Protein AF-X1AU34-F1 (afdb_monomer)

Organism: NCBI:txid412755

pLDDT: mean 80.84, std 13.15, range [44.38, 96.56]

Mean predicted aligned error: 17.49 Å

Radius of gyration: 27.73 Å; Cα contacts (8 Å, |Δi|>4): 102; chains: 1; bounding box: 54×48×56 Å

Foldseek 3Di:
DDDPDDDDDDDD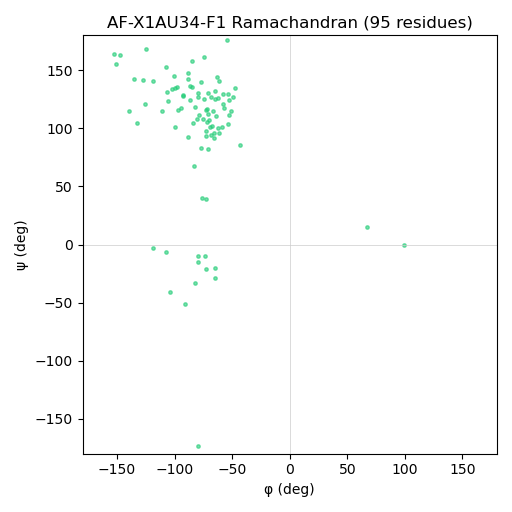DPDDDDDDPPPDDDDDDDPDDPDPDPPPPPPPPPPLQAKWWWWAFPFQRDIDTDSDPDQFADFDAHPVRHTDPTGGTDTDDIDHD

Secondary structure (DSSP, 8-state):
-------PPP---SS----------------------------------S-EEEEEETTT--EEEESS---BPPS-B-TTSSB----BEEEEEEE--

Structure (mmCIF, N/CA/C/O backbone):
data_AF-X1AU34-F1
#
_entry.id   AF-X1AU34-F1
#
loop_
_atom_site.group_PDB
_atom_site.id
_atom_site.type_symbol
_atom_site.label_atom_id
_atom_site.label_alt_id
_atom_site.label_comp_id
_atom_site.label_asym_id
_atom_site.label_entity_id
_atom_site.label_seq_id
_atom_site.pdbx_PDB_ins_code
_atom_site.Cartn_x
_atom_site.Cartn_y
_atom_site.Cartn_z
_atom_site.occupancy
_atom_site.B_iso_or_equiv
_atom_site.auth_seq_id
_atom_site.auth_comp_id
_atom_site.auth_asym_id
_atom_site.auth_atom_id
_atom_site.pdbx_PDB_model_num
ATOM 1 N N . ASP A 1 1 ? -3.173 -3.214 -22.628 1.00 44.38 1 ASP A N 1
ATOM 2 C CA . ASP A 1 1 ? -1.950 -2.608 -23.210 1.00 44.38 1 ASP A CA 1
ATOM 3 C C . ASP A 1 1 ? -2.073 -1.095 -23.379 1.00 44.38 1 ASP A C 1
ATOM 5 O O . ASP A 1 1 ? -2.800 -0.638 -24.254 1.00 44.38 1 ASP A O 1
ATOM 9 N N . ARG A 1 2 ? -1.412 -0.282 -22.539 1.00 51.53 2 ARG A N 1
ATOM 10 C CA . ARG A 1 2 ? -1.402 1.188 -22.700 1.00 51.53 2 ARG A CA 1
ATOM 11 C C . ARG A 1 2 ? -0.111 1.636 -23.381 1.00 51.53 2 ARG A C 1
ATOM 13 O O . ARG A 1 2 ? 0.931 1.752 -22.747 1.00 51.53 2 ARG A O 1
ATOM 20 N N . LYS A 1 3 ? -0.193 1.914 -24.682 1.00 55.38 3 LYS A N 1
ATOM 21 C CA . LYS A 1 3 ? 0.880 2.553 -25.458 1.00 55.38 3 LYS A CA 1
ATOM 22 C C . LYS A 1 3 ? 0.961 4.037 -25.081 1.00 55.38 3 LYS A C 1
ATOM 24 O O . LYS A 1 3 ? 0.216 4.853 -25.619 1.00 55.38 3 LYS A O 1
ATOM 29 N N . CYS A 1 4 ? 1.874 4.405 -24.185 1.00 58.22 4 CYS A N 1
ATOM 30 C CA . CYS A 1 4 ? 2.280 5.803 -24.029 1.00 58.22 4 CYS A CA 1
ATOM 31 C C . CYS A 1 4 ? 3.074 6.228 -25.272 1.00 58.22 4 CYS A C 1
ATOM 33 O O . CYS A 1 4 ? 4.245 5.890 -25.419 1.00 58.22 4 CYS A O 1
ATOM 35 N N . LYS A 1 5 ? 2.433 6.953 -26.193 1.00 60.34 5 LYS A N 1
ATOM 36 C CA . LYS A 1 5 ? 3.114 7.597 -27.323 1.00 60.34 5 LYS A CA 1
ATOM 37 C C . LYS A 1 5 ? 3.587 8.986 -26.893 1.00 60.34 5 LYS A C 1
ATOM 39 O O . LYS A 1 5 ? 2.838 9.953 -27.007 1.00 60.34 5 LYS A O 1
ATOM 44 N N . SER A 1 6 ? 4.820 9.103 -26.409 1.00 62.94 6 SER A N 1
ATOM 45 C CA . SER A 1 6 ? 5.457 10.409 -26.224 1.00 62.94 6 SER A CA 1
ATOM 46 C C . SER A 1 6 ? 5.821 10.984 -27.594 1.00 62.94 6 SER A C 1
ATOM 48 O O . SER A 1 6 ? 6.756 10.521 -28.246 1.00 62.94 6 SER A O 1
ATOM 50 N N . LYS A 1 7 ? 5.063 11.979 -28.058 1.00 68.56 7 LYS A N 1
ATOM 51 C CA . LYS A 1 7 ? 5.432 12.769 -29.236 1.00 68.56 7 LYS A CA 1
ATOM 52 C C . LYS A 1 7 ? 6.446 13.823 -28.798 1.00 68.56 7 LYS A C 1
ATOM 54 O O . LYS A 1 7 ? 6.064 14.780 -28.133 1.00 68.56 7 LYS A O 1
ATOM 59 N N . PHE A 1 8 ? 7.709 13.662 -29.174 1.00 70.06 8 PHE A N 1
ATOM 60 C CA . PHE A 1 8 ? 8.691 14.736 -29.050 1.00 70.06 8 PHE A CA 1
ATOM 61 C C . PHE A 1 8 ? 8.740 15.515 -30.364 1.00 70.06 8 PHE A C 1
ATOM 63 O O . PHE A 1 8 ? 8.847 14.920 -31.436 1.00 70.06 8 PHE A O 1
ATOM 70 N N . LYS A 1 9 ? 8.607 16.841 -30.290 1.00 77.50 9 LYS A N 1
ATOM 71 C CA . LYS A 1 9 ? 8.773 17.725 -31.448 1.00 77.50 9 LYS A CA 1
ATOM 72 C C . LYS A 1 9 ? 10.208 18.229 -31.455 1.00 77.50 9 LYS A C 1
ATOM 74 O O . LYS A 1 9 ? 10.618 18.917 -30.526 1.00 77.50 9 LYS A O 1
ATOM 79 N N . VAL A 1 10 ? 10.949 17.884 -32.499 1.00 78.00 10 VAL A N 1
ATOM 80 C CA . VAL A 1 10 ? 12.269 18.460 -32.758 1.00 78.00 10 VAL A CA 1
ATOM 81 C C . VAL A 1 10 ? 12.059 19.831 -33.395 1.00 78.00 10 VAL A C 1
ATOM 83 O O . VAL A 1 10 ? 11.307 19.953 -34.362 1.00 78.00 10 VAL A O 1
ATOM 86 N N . VAL A 1 11 ? 12.676 20.865 -32.826 1.00 82.88 11 VAL A N 1
ATOM 87 C CA . VAL A 1 11 ? 12.627 22.234 -33.352 1.00 82.88 11 VAL A CA 1
ATOM 88 C C . VAL A 1 11 ? 13.973 22.536 -33.990 1.00 82.88 11 VAL A C 1
ATOM 90 O O . VAL A 1 11 ? 15.005 22.431 -33.333 1.00 82.88 11 VAL A O 1
ATOM 93 N N . PHE A 1 12 ? 13.950 22.916 -35.264 1.00 80.75 12 PHE A N 1
ATOM 94 C CA . PHE A 1 12 ? 15.132 23.355 -35.995 1.00 80.75 12 PHE A CA 1
ATOM 95 C C . PHE A 1 12 ? 15.153 24.888 -36.050 1.00 80.75 12 PHE A C 1
ATOM 97 O O . PHE A 1 12 ? 14.102 25.494 -36.297 1.00 80.75 12 PHE A O 1
ATOM 104 N N . PRO A 1 13 ? 16.303 25.534 -35.791 1.00 82.06 13 PRO A N 1
ATOM 105 C CA . PRO A 1 13 ? 16.394 26.986 -35.827 1.00 82.06 13 PRO A CA 1
ATOM 106 C C . PRO A 1 13 ? 16.158 27.492 -37.254 1.00 82.06 13 PRO A C 1
ATOM 108 O O . PRO A 1 13 ? 16.722 26.976 -38.213 1.00 82.06 13 PRO A O 1
ATOM 111 N N . LYS A 1 14 ? 15.300 28.509 -37.387 1.00 76.25 14 LYS A N 1
ATOM 112 C CA . LYS A 1 14 ? 14.944 29.124 -38.678 1.00 76.25 14 LYS A CA 1
ATOM 113 C C . LYS A 1 14 ? 15.992 30.113 -39.197 1.00 76.25 14 LYS A C 1
ATOM 115 O O . LYS A 1 14 ? 15.869 30.575 -40.323 1.00 76.25 14 LYS A O 1
ATOM 120 N N . PHE A 1 15 ? 16.979 30.460 -38.376 1.00 82.56 15 PHE A N 1
ATOM 121 C CA . PHE A 1 15 ? 17.950 31.509 -38.663 1.00 82.56 15 PHE A CA 1
ATOM 122 C C . PHE A 1 15 ? 19.359 30.924 -38.696 1.00 82.56 15 PHE A C 1
ATOM 124 O O . PHE A 1 15 ? 19.689 30.056 -37.883 1.00 82.56 15 PHE A O 1
ATOM 131 N N . GLN A 1 16 ? 20.174 31.403 -39.637 1.00 75.19 16 GLN A N 1
ATOM 132 C CA . GLN A 1 16 ? 21.600 31.100 -39.679 1.00 75.19 16 GLN A CA 1
ATOM 133 C C . GLN A 1 16 ? 22.260 31.716 -38.442 1.00 75.19 16 GLN A C 1
ATOM 135 O O . GLN A 1 16 ? 22.086 32.897 -38.153 1.00 75.19 16 GLN A O 1
ATOM 140 N N . ILE A 1 17 ? 22.962 30.886 -37.672 1.00 73.31 17 ILE A N 1
ATOM 141 C CA . ILE A 1 17 ? 23.723 31.327 -36.505 1.00 73.31 17 ILE A CA 1
ATOM 142 C C . ILE A 1 17 ? 25.070 31.797 -37.039 1.00 73.31 17 ILE A C 1
ATOM 144 O O . ILE A 1 17 ? 25.906 30.978 -37.418 1.00 73.31 17 ILE A O 1
ATOM 148 N N . GLU A 1 18 ? 25.266 33.108 -37.106 1.00 75.19 18 GLU A N 1
ATOM 149 C CA . GLU A 1 18 ? 26.582 33.667 -37.382 1.00 75.19 18 GLU A CA 1
ATOM 150 C C . GLU A 1 18 ? 27.404 33.619 -36.096 1.00 75.19 18 GLU A C 1
ATOM 152 O O . GLU A 1 18 ? 27.115 34.292 -35.105 1.00 75.19 18 GLU A O 1
ATOM 157 N N . PHE A 1 19 ? 28.430 32.775 -36.095 1.00 66.00 19 PHE A N 1
ATOM 158 C CA . PHE A 1 19 ? 29.451 32.827 -35.067 1.00 66.00 19 PHE A CA 1
ATOM 159 C C . PHE A 1 19 ? 30.332 34.032 -35.376 1.00 66.00 19 PHE A C 1
ATOM 161 O O . PHE A 1 19 ? 31.087 34.020 -36.345 1.00 66.00 19 PHE A O 1
ATOM 168 N N . SER A 1 20 ? 30.209 35.087 -34.573 1.00 68.12 20 SER A N 1
ATOM 169 C CA . SER A 1 20 ? 31.145 36.206 -34.636 1.00 68.12 20 SER A CA 1
ATOM 170 C C . SER A 1 20 ? 32.573 35.647 -34.490 1.00 68.12 20 SER A C 1
ATOM 172 O O . SER A 1 20 ? 32.796 34.866 -33.559 1.00 68.12 20 SER A O 1
ATOM 174 N N . PRO A 1 21 ? 33.534 35.986 -35.374 1.00 65.38 21 PRO A N 1
ATOM 175 C CA . PRO A 1 21 ? 34.899 35.446 -35.372 1.00 65.38 21 PRO A CA 1
ATOM 176 C C . PRO A 1 21 ? 35.745 36.074 -34.256 1.00 65.38 21 PRO A C 1
ATOM 178 O O . PRO A 1 21 ? 36.907 36.432 -34.439 1.00 65.38 21 PRO A O 1
ATOM 181 N N . ILE A 1 22 ? 35.144 36.265 -33.089 1.00 64.81 22 ILE A N 1
ATOM 182 C CA . ILE A 1 22 ? 35.844 36.701 -31.899 1.00 64.81 22 ILE A CA 1
ATOM 183 C C . ILE A 1 22 ? 36.686 35.496 -31.497 1.00 64.81 22 ILE A C 1
ATOM 185 O O . ILE A 1 22 ? 36.156 34.432 -31.170 1.00 64.81 22 ILE A O 1
ATOM 189 N N . GLY A 1 23 ? 38.005 35.654 -31.612 1.00 72.19 23 GLY A N 1
ATOM 190 C CA . GLY A 1 23 ? 38.974 34.683 -31.122 1.00 72.19 23 GLY A CA 1
ATOM 191 C C . GLY A 1 23 ? 38.755 34.370 -29.636 1.00 72.19 23 GLY A C 1
ATOM 192 O O . GLY A 1 23 ? 37.883 34.958 -28.994 1.00 72.19 23 GLY A O 1
ATOM 193 N N . PRO A 1 24 ? 39.525 33.435 -29.061 1.00 73.56 24 PRO A N 1
ATOM 194 C CA . PRO A 1 24 ? 39.346 33.024 -27.673 1.00 73.56 24 PRO A CA 1
ATOM 195 C C . PRO A 1 24 ? 39.306 34.248 -26.750 1.00 73.56 24 PRO A C 1
ATOM 197 O O . PRO A 1 24 ? 40.281 34.987 -26.652 1.00 73.56 24 PRO A O 1
ATOM 200 N N . ILE A 1 25 ? 38.165 34.493 -26.104 1.00 71.44 25 ILE A N 1
ATOM 201 C CA . ILE A 1 25 ? 38.056 35.557 -25.108 1.00 71.44 25 ILE A CA 1
ATOM 202 C C . ILE A 1 25 ? 38.832 35.073 -23.887 1.00 71.44 25 ILE A C 1
ATOM 204 O O . ILE A 1 25 ? 38.472 34.061 -23.282 1.00 71.44 25 ILE A O 1
ATOM 208 N N . GLU A 1 26 ? 39.901 35.782 -23.532 1.00 75.12 26 GLU A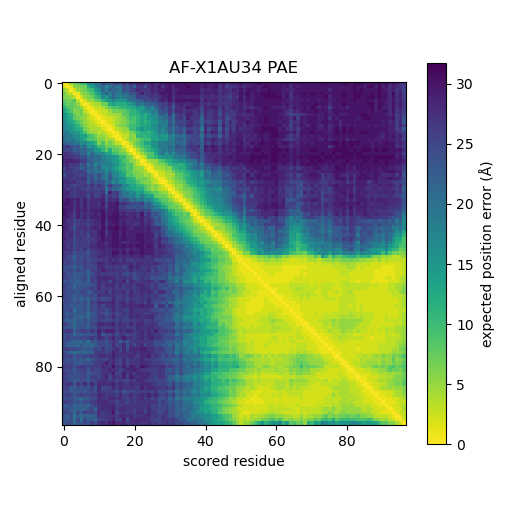 N 1
ATOM 209 C CA . GLU A 1 26 ? 40.644 35.528 -22.302 1.00 75.12 26 GLU A CA 1
ATOM 210 C C . GLU A 1 26 ? 39.759 35.884 -21.106 1.00 75.12 26 GLU A C 1
ATOM 212 O O . GLU A 1 26 ? 39.535 37.046 -20.768 1.00 75.12 26 GLU A O 1
ATOM 217 N N . THR A 1 27 ? 39.186 34.863 -20.476 1.00 74.25 27 THR A N 1
ATOM 218 C CA . THR A 1 27 ? 38.386 35.033 -19.265 1.00 74.25 27 THR A CA 1
ATOM 219 C C . THR A 1 27 ? 39.287 35.009 -18.040 1.00 74.25 27 THR A C 1
ATOM 221 O O . THR A 1 27 ? 40.133 34.123 -17.909 1.00 74.25 27 THR A O 1
ATOM 224 N N . LEU A 1 28 ? 39.056 35.916 -17.091 1.00 80.56 28 LEU A N 1
ATOM 225 C CA . LEU A 1 28 ? 39.733 35.868 -15.798 1.00 80.56 28 LEU A CA 1
ATOM 226 C C . LEU A 1 28 ? 39.371 34.581 -15.027 1.00 80.56 28 LEU A C 1
ATOM 228 O O . LEU A 1 28 ? 38.219 34.128 -15.078 1.00 80.56 28 LEU A O 1
ATOM 232 N N . PRO A 1 29 ? 40.320 33.997 -14.271 1.00 76.06 29 PRO A N 1
ATOM 233 C CA . PRO A 1 29 ? 40.069 32.808 -13.470 1.00 76.06 29 PRO A CA 1
ATOM 234 C C . PRO A 1 29 ? 39.040 33.117 -12.377 1.00 76.06 29 PRO A C 1
ATOM 236 O O . PRO A 1 29 ? 39.305 33.839 -11.419 1.00 76.06 29 PRO A O 1
ATOM 239 N N . THR A 1 30 ? 37.840 32.554 -12.509 1.00 77.06 30 THR A N 1
ATOM 240 C CA . THR A 1 30 ? 36.800 32.670 -11.482 1.00 77.06 30 THR A CA 1
ATOM 241 C C . THR A 1 30 ? 37.050 31.632 -10.391 1.00 77.06 30 THR A C 1
ATOM 243 O O . THR A 1 30 ? 37.012 30.425 -10.643 1.00 77.06 30 THR A O 1
ATOM 246 N N . HIS A 1 31 ? 37.283 32.083 -9.157 1.00 73.81 31 HIS A N 1
ATOM 247 C CA . HIS A 1 31 ? 37.453 31.194 -8.010 1.00 73.81 31 HIS A CA 1
ATOM 248 C C . HIS A 1 31 ? 36.101 30.584 -7.608 1.00 73.81 31 HIS A C 1
ATOM 250 O O . HIS A 1 31 ? 35.324 31.161 -6.846 1.00 73.81 31 HIS A O 1
ATOM 256 N N . ARG A 1 32 ? 35.798 29.397 -8.146 1.00 70.69 32 ARG A N 1
ATOM 257 C CA . ARG A 1 32 ? 34.620 28.619 -7.755 1.00 70.69 32 ARG A CA 1
ATOM 258 C C . ARG A 1 32 ? 34.843 28.083 -6.344 1.00 70.69 32 ARG A C 1
ATOM 260 O O . ARG A 1 32 ? 35.618 27.148 -6.145 1.00 70.69 32 ARG A O 1
ATOM 267 N N . SER A 1 33 ? 34.145 28.643 -5.359 1.00 71.94 33 SER A N 1
ATOM 268 C CA . SER A 1 33 ? 34.059 28.006 -4.047 1.00 71.94 33 SER A CA 1
ATOM 269 C C . SER A 1 33 ? 33.474 26.602 -4.236 1.00 71.94 33 SER A C 1
ATOM 271 O O . SER A 1 33 ? 32.476 26.407 -4.937 1.00 71.94 33 SER A O 1
ATOM 273 N N . LYS A 1 34 ? 34.142 25.591 -3.668 1.00 65.88 34 LYS A N 1
ATOM 274 C CA . LYS A 1 34 ? 33.647 24.212 -3.658 1.00 65.88 34 LYS A CA 1
ATOM 275 C C . LYS A 1 34 ? 32.328 24.213 -2.888 1.00 65.88 34 LYS A C 1
ATOM 277 O O . LYS A 1 34 ? 32.322 24.204 -1.660 1.00 65.88 34 LYS A O 1
ATOM 282 N N . SER A 1 35 ? 31.215 24.293 -3.616 1.00 68.44 35 SER A N 1
ATOM 283 C CA . SER A 1 35 ? 29.887 24.084 -3.052 1.00 68.44 35 SER A CA 1
ATOM 284 C C . SER A 1 35 ? 29.920 22.747 -2.323 1.00 68.44 35 SER A C 1
ATOM 286 O O . SER A 1 35 ? 30.351 21.742 -2.895 1.00 68.44 35 SER A O 1
ATOM 288 N N . LYS A 1 36 ? 29.564 22.770 -1.035 1.00 67.56 36 LYS A N 1
ATOM 289 C CA . LYS A 1 36 ? 29.533 21.589 -0.170 1.00 67.56 36 LYS A CA 1
ATOM 290 C C . LYS A 1 36 ? 28.809 20.474 -0.917 1.00 67.56 36 LYS A C 1
ATOM 292 O O . LYS A 1 36 ? 27.780 20.734 -1.523 1.00 67.56 36 LYS A O 1
ATOM 297 N N . ASN A 1 37 ? 29.376 19.272 -0.885 1.00 63.56 37 ASN A N 1
ATOM 298 C CA . ASN A 1 37 ? 28.919 18.072 -1.583 1.00 63.56 37 ASN A CA 1
ATOM 299 C C . ASN A 1 37 ? 27.392 17.860 -1.499 1.00 63.56 37 ASN A C 1
ATOM 301 O O . ASN A 1 37 ? 26.911 17.088 -0.673 1.00 63.56 37 ASN A O 1
ATOM 305 N N . PHE A 1 38 ? 26.625 18.477 -2.395 1.00 64.81 38 PHE A N 1
ATOM 306 C CA . PHE A 1 38 ? 25.268 18.055 -2.714 1.00 64.81 38 PHE A CA 1
ATOM 307 C C . PHE A 1 38 ? 25.399 16.927 -3.728 1.00 64.81 38 PHE A C 1
ATOM 309 O O . PHE A 1 38 ? 25.081 17.078 -4.906 1.00 64.81 38 PHE A O 1
ATOM 316 N N . LEU A 1 39 ? 25.948 15.797 -3.276 1.00 70.00 39 LEU A N 1
ATOM 317 C CA . LEU A 1 39 ? 25.797 14.562 -4.025 1.00 70.00 39 LEU A CA 1
ATOM 318 C C . LEU A 1 39 ? 24.286 14.334 -4.137 1.00 70.00 39 LEU A C 1
ATOM 320 O O . LEU A 1 39 ? 23.623 14.268 -3.094 1.00 70.00 39 LEU A O 1
ATOM 324 N N . PRO A 1 40 ? 23.713 14.247 -5.349 1.00 63.78 40 PRO A N 1
ATOM 325 C CA . PRO A 1 40 ? 22.340 13.809 -5.472 1.00 63.78 40 PRO A CA 1
ATOM 326 C C . PRO A 1 40 ? 22.286 12.437 -4.812 1.00 63.78 40 PRO A C 1
ATOM 328 O O . PRO A 1 40 ? 22.996 11.511 -5.210 1.00 63.78 40 PRO A O 1
ATOM 331 N N . LYS A 1 41 ? 21.503 12.324 -3.738 1.00 69.62 41 LYS A N 1
ATOM 332 C CA . LYS A 1 41 ? 21.209 11.037 -3.126 1.00 69.62 41 LYS A CA 1
ATOM 333 C C . LYS A 1 41 ? 20.549 10.217 -4.223 1.00 69.62 41 LYS A C 1
ATOM 335 O O . LYS A 1 41 ? 19.386 10.440 -4.540 1.00 69.62 41 LYS A O 1
ATOM 340 N N . VAL A 1 42 ? 21.313 9.319 -4.841 1.00 67.88 42 VAL A N 1
ATOM 341 C CA . VAL A 1 42 ? 20.775 8.329 -5.766 1.00 67.88 42 VAL A CA 1
ATOM 342 C C . VAL A 1 42 ? 19.898 7.438 -4.904 1.00 67.88 42 VAL A C 1
ATOM 344 O O . VAL A 1 42 ? 20.370 6.512 -4.240 1.00 67.88 42 VAL A O 1
ATOM 347 N N . GLU A 1 43 ? 18.618 7.786 -4.821 1.00 68.25 43 GLU A N 1
ATOM 348 C CA . GLU A 1 43 ? 17.616 6.912 -4.249 1.00 68.25 43 GLU A CA 1
ATOM 349 C C . GLU A 1 43 ? 17.603 5.679 -5.139 1.00 68.25 43 GLU A C 1
ATOM 351 O O . GLU A 1 43 ? 17.074 5.698 -6.248 1.00 68.25 43 GLU A O 1
ATOM 356 N N . LYS A 1 44 ? 18.270 4.611 -4.685 1.00 66.25 44 LYS A N 1
ATOM 357 C CA . LYS A 1 44 ? 18.125 3.291 -5.288 1.00 66.25 44 LYS A CA 1
ATOM 358 C C . LYS A 1 44 ? 16.632 3.001 -5.294 1.00 66.25 44 LYS A C 1
ATOM 360 O O . LYS A 1 44 ? 16.065 2.701 -4.239 1.00 66.25 44 LYS A O 1
ATOM 365 N N . ALA A 1 45 ? 16.008 3.124 -6.464 1.00 66.12 45 ALA A N 1
ATOM 366 C CA . ALA A 1 45 ? 14.661 2.650 -6.688 1.00 66.12 45 ALA A CA 1
ATOM 367 C C . ALA A 1 45 ? 14.673 1.189 -6.243 1.00 66.12 45 ALA A C 1
ATOM 369 O O . ALA A 1 45 ? 15.392 0.360 -6.805 1.00 66.12 45 ALA A O 1
ATOM 370 N N . ARG A 1 46 ? 13.981 0.895 -5.139 1.00 65.94 46 ARG A N 1
ATOM 371 C CA . ARG A 1 46 ? 13.805 -0.481 -4.691 1.00 65.94 46 ARG A CA 1
ATOM 372 C C . ARG A 1 46 ? 12.961 -1.132 -5.771 1.00 65.94 46 ARG A C 1
ATOM 374 O O . ARG A 1 46 ? 11.750 -0.944 -5.803 1.00 65.94 46 ARG A O 1
ATOM 381 N N . ASN A 1 47 ? 13.632 -1.799 -6.704 1.00 62.53 47 ASN A N 1
ATOM 382 C CA . ASN A 1 47 ? 12.979 -2.549 -7.754 1.00 62.53 47 ASN A CA 1
ATOM 383 C C . ASN A 1 47 ? 12.301 -3.733 -7.064 1.00 62.53 47 ASN A C 1
ATOM 385 O O . ASN A 1 47 ? 12.919 -4.735 -6.707 1.00 62.53 47 ASN A O 1
ATOM 389 N N . ASN A 1 48 ? 11.032 -3.533 -6.741 1.00 65.81 48 ASN A N 1
ATOM 390 C CA . ASN A 1 48 ? 10.190 -4.509 -6.088 1.00 65.81 48 ASN A CA 1
ATOM 391 C C . ASN A 1 48 ? 9.754 -5.535 -7.144 1.00 65.81 48 ASN A C 1
ATOM 393 O O . ASN A 1 48 ? 8.675 -5.413 -7.712 1.00 65.81 48 ASN A O 1
ATOM 397 N N . PHE A 1 49 ? 10.608 -6.528 -7.414 1.00 72.38 49 PHE A N 1
ATOM 398 C CA . PHE A 1 49 ? 10.357 -7.653 -8.333 1.00 72.38 49 PHE A CA 1
ATOM 399 C C . PHE A 1 49 ? 9.355 -8.681 -7.767 1.00 72.38 49 PHE A C 1
ATOM 401 O O . PHE A 1 49 ? 9.563 -9.887 -7.866 1.00 72.38 49 PHE A O 1
ATOM 408 N N . GLY A 1 50 ? 8.299 -8.234 -7.088 1.00 84.25 50 GLY A N 1
ATOM 409 C CA . GLY A 1 50 ? 7.356 -9.130 -6.426 1.00 84.25 50 GLY A CA 1
ATOM 410 C C . GLY A 1 50 ? 5.957 -8.535 -6.310 1.00 84.25 50 GLY A C 1
ATOM 411 O O . GLY A 1 50 ? 5.789 -7.321 -6.459 1.00 84.25 50 GLY A O 1
ATOM 412 N N . PRO A 1 51 ? 4.950 -9.380 -6.033 1.00 90.50 51 PRO A N 1
ATOM 413 C CA . PRO A 1 51 ? 3.567 -8.946 -5.935 1.00 90.50 51 PRO A CA 1
ATOM 414 C C . PRO A 1 51 ? 3.380 -7.918 -4.816 1.00 90.50 51 PRO A C 1
ATOM 416 O O . PRO A 1 51 ? 3.949 -8.020 -3.725 1.00 90.50 51 PRO A O 1
ATOM 419 N N . THR A 1 52 ? 2.550 -6.917 -5.090 1.00 93.50 52 THR A N 1
ATOM 420 C CA . THR A 1 52 ? 2.072 -5.952 -4.105 1.00 93.50 52 THR A CA 1
ATOM 421 C C . THR A 1 52 ? 0.699 -6.389 -3.618 1.00 93.50 52 THR A C 1
ATOM 423 O O . THR A 1 52 ? -0.275 -6.388 -4.366 1.00 93.50 52 THR A O 1
ATOM 426 N N . TYR A 1 53 ? 0.619 -6.717 -2.337 1.00 94.81 53 TYR A N 1
ATOM 427 C CA . TYR A 1 53 ? -0.603 -7.121 -1.659 1.00 94.81 53 TYR A CA 1
ATOM 428 C C . TYR A 1 53 ? -1.381 -5.897 -1.181 1.00 94.81 53 TYR A C 1
ATOM 430 O O . TYR A 1 53 ? -0.805 -4.974 -0.593 1.00 94.81 53 TYR A O 1
ATOM 438 N N . ILE A 1 54 ? -2.693 -5.893 -1.390 1.00 95.88 54 ILE A N 1
ATOM 439 C CA . ILE A 1 54 ? -3.590 -4.858 -0.883 1.00 95.88 54 ILE A CA 1
ATOM 440 C C . ILE A 1 54 ? -4.473 -5.450 0.196 1.00 95.88 54 ILE A C 1
ATOM 442 O O . ILE A 1 54 ? -5.319 -6.297 -0.073 1.00 95.88 54 ILE A O 1
ATOM 446 N N . PHE A 1 55 ? -4.286 -4.954 1.416 1.00 96.56 55 PHE A N 1
ATOM 447 C CA . PHE A 1 55 ? -5.107 -5.320 2.561 1.00 96.56 55 PHE A CA 1
ATOM 448 C C . PHE A 1 55 ? -6.114 -4.220 2.872 1.00 96.56 55 PHE A C 1
ATOM 450 O O . PHE A 1 55 ? -5.737 -3.049 2.956 1.00 96.56 55 PHE A O 1
ATOM 457 N N . GLU A 1 56 ? -7.369 -4.587 3.092 1.00 96.12 56 GLU A N 1
ATOM 458 C CA . GLU A 1 56 ? -8.430 -3.671 3.499 1.00 96.12 56 GLU A CA 1
ATOM 459 C C . GLU A 1 56 ? -8.805 -3.875 4.965 1.00 96.12 56 GLU A C 1
ATOM 461 O O . GLU A 1 56 ? -9.015 -4.998 5.426 1.0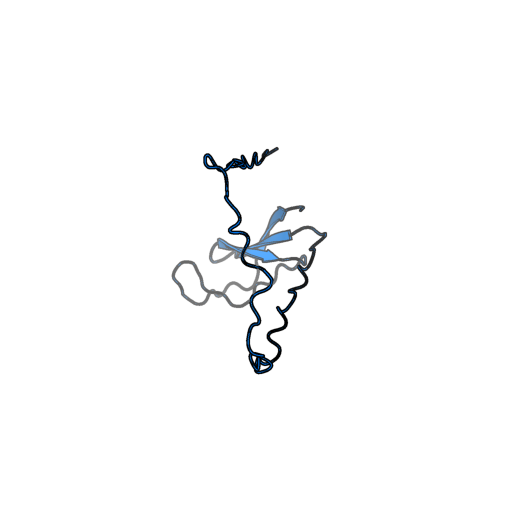0 96.12 56 GLU A O 1
ATOM 466 N N . CYS A 1 57 ? -8.872 -2.774 5.714 1.00 95.94 57 CYS A N 1
ATOM 467 C CA . CYS A 1 57 ? -9.316 -2.801 7.101 1.00 95.94 57 CYS A CA 1
ATOM 468 C C . CYS A 1 57 ? -10.808 -3.132 7.189 1.00 95.94 57 CYS A C 1
ATOM 470 O O . CYS A 1 57 ? -11.624 -2.412 6.625 1.00 95.94 57 CYS A O 1
ATOM 472 N N . LEU A 1 58 ? -11.159 -4.142 7.989 1.00 92.94 58 LEU A N 1
ATOM 473 C CA . LEU A 1 58 ? -12.547 -4.576 8.196 1.00 92.94 58 LEU A CA 1
ATOM 474 C C . LEU A 1 58 ? -13.433 -3.529 8.897 1.00 92.94 58 LEU A C 1
ATOM 476 O O . LEU A 1 58 ? -14.648 -3.599 8.796 1.00 92.94 58 LEU A O 1
ATOM 480 N N . TYR A 1 59 ? -12.832 -2.565 9.601 1.00 93.31 59 TYR A N 1
ATOM 481 C CA . TYR A 1 59 ? -13.566 -1.536 10.344 1.00 93.31 59 TYR A CA 1
ATOM 482 C C . TYR A 1 59 ? -13.821 -0.286 9.500 1.00 93.31 59 TYR A C 1
ATOM 484 O O . TYR A 1 59 ? -14.946 0.187 9.412 1.00 93.31 59 TYR A O 1
ATOM 492 N N . CYS A 1 60 ? -12.775 0.272 8.881 1.00 94.31 60 CYS A N 1
ATOM 493 C CA . CYS A 1 60 ? -12.871 1.558 8.183 1.00 94.31 60 CYS A CA 1
ATOM 494 C C . CYS A 1 60 ? -12.840 1.449 6.647 1.00 94.31 60 CYS A C 1
ATOM 496 O O . CYS A 1 60 ? -12.981 2.466 5.962 1.00 94.31 60 CYS A O 1
ATOM 498 N N . GLY A 1 61 ? -12.604 0.257 6.087 1.00 93.56 61 GLY A N 1
ATOM 499 C CA . GLY A 1 61 ? -12.527 0.022 4.639 1.00 93.56 61 GLY A CA 1
ATOM 500 C C . GLY A 1 61 ? -11.333 0.690 3.944 1.00 93.56 61 GLY A C 1
ATOM 501 O O . GLY A 1 61 ? -11.327 0.870 2.726 1.00 93.56 61 GLY A O 1
ATOM 502 N N . ARG A 1 62 ? -10.314 1.142 4.692 1.00 93.25 62 ARG A N 1
ATOM 503 C CA . ARG A 1 62 ? -9.097 1.708 4.089 1.00 93.25 62 ARG A CA 1
ATOM 504 C C . ARG A 1 62 ? -8.195 0.607 3.548 1.00 93.25 62 ARG A C 1
ATOM 506 O O . ARG A 1 62 ? -7.985 -0.410 4.206 1.00 93.25 62 ARG A O 1
ATOM 513 N N . LYS A 1 63 ? -7.612 0.867 2.378 1.00 94.88 63 LYS A N 1
ATOM 514 C CA . LYS A 1 63 ? -6.717 -0.046 1.661 1.00 94.88 63 LYS A CA 1
ATOM 515 C C . LYS A 1 63 ? -5.252 0.297 1.922 1.00 94.88 63 LYS A C 1
ATOM 517 O O . LYS A 1 63 ? -4.850 1.457 1.847 1.00 94.88 63 LYS A O 1
ATOM 522 N N . PHE A 1 64 ? -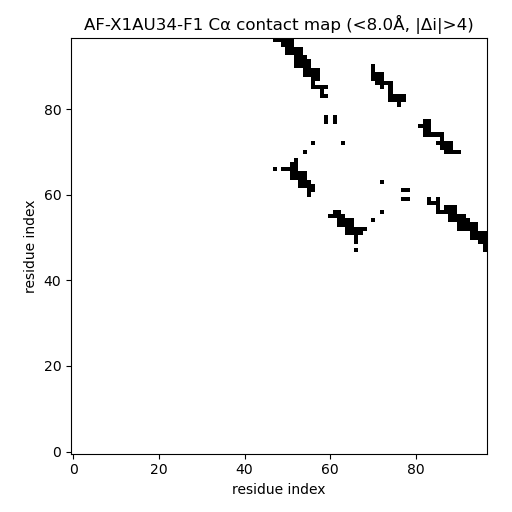4.443 -0.723 2.186 1.00 94.62 64 PHE A N 1
ATOM 523 C CA . PHE A 1 64 ? -3.026 -0.609 2.514 1.00 94.62 64 PHE A CA 1
ATOM 524 C C . PHE A 1 64 ? -2.199 -1.476 1.573 1.00 94.62 64 PHE A C 1
ATOM 526 O O . PHE A 1 64 ? -2.355 -2.694 1.544 1.00 94.62 64 PHE A O 1
ATOM 533 N N . LYS A 1 65 ? -1.275 -0.846 0.842 1.00 93.69 65 LYS A N 1
ATOM 534 C CA . LYS A 1 65 ? -0.328 -1.547 -0.032 1.00 93.69 65 LYS A CA 1
ATOM 535 C C . LYS A 1 65 ? 0.822 -2.118 0.793 1.00 93.69 65 LYS A C 1
ATOM 537 O O . LYS A 1 65 ? 1.435 -1.405 1.595 1.00 93.69 65 LYS A O 1
ATOM 542 N N . ARG A 1 66 ? 1.129 -3.398 0.600 1.00 92.38 66 ARG A N 1
ATOM 543 C CA . ARG A 1 66 ? 2.183 -4.130 1.304 1.00 92.38 66 ARG A CA 1
ATOM 544 C C . ARG A 1 66 ? 2.990 -4.976 0.335 1.00 92.38 66 ARG A C 1
ATOM 546 O O . AR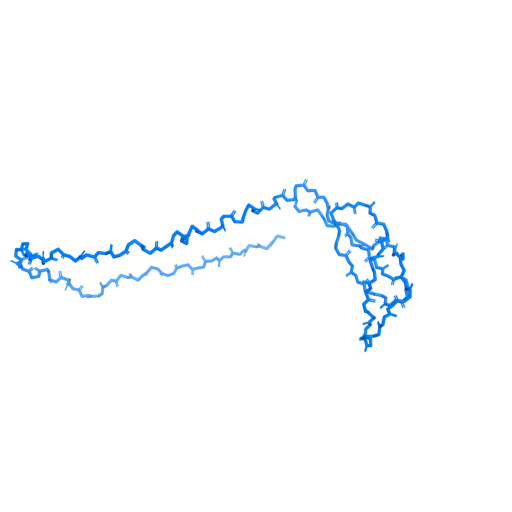G A 1 66 ? 2.460 -5.590 -0.573 1.00 92.38 66 A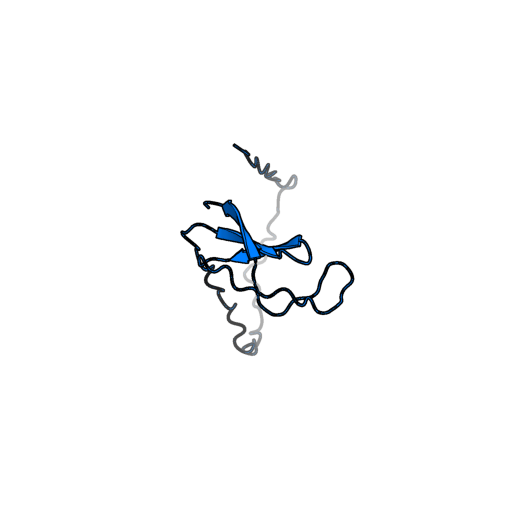RG A O 1
ATOM 553 N N . ILE A 1 67 ? 4.291 -5.03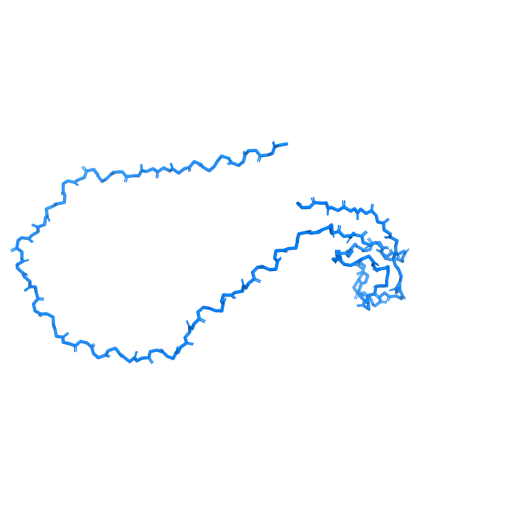5 0.591 1.00 90.62 67 ILE A N 1
ATOM 554 C CA . ILE A 1 67 ? 5.228 -5.883 -0.156 1.00 90.62 67 ILE A CA 1
ATOM 555 C C . ILE A 1 67 ? 5.198 -7.320 0.383 1.00 90.62 67 ILE A C 1
ATOM 557 O O . ILE A 1 67 ? 5.392 -8.281 -0.343 1.00 90.62 67 ILE A O 1
ATOM 561 N N . LYS A 1 68 ? 4.966 -7.467 1.692 1.00 90.38 68 LYS A N 1
ATOM 562 C CA . LYS A 1 68 ? 4.898 -8.761 2.374 1.00 90.38 68 LYS A CA 1
ATOM 563 C C . LYS A 1 68 ? 3.441 -9.151 2.594 1.00 90.38 68 LYS A C 1
ATOM 565 O O . LYS A 1 68 ? 2.627 -8.283 2.916 1.00 90.38 68 LYS A O 1
ATOM 570 N N . TYR A 1 69 ? 3.154 -10.446 2.501 1.00 91.81 69 TYR A N 1
ATOM 571 C CA . TYR A 1 69 ? 1.851 -11.017 2.825 1.00 91.81 69 TYR A CA 1
ATOM 572 C C . TYR A 1 69 ? 1.615 -10.976 4.343 1.00 91.81 69 TYR A C 1
ATOM 574 O O . TYR A 1 69 ? 1.913 -11.922 5.065 1.00 91.81 69 TYR A O 1
ATOM 582 N N . ASN A 1 70 ? 1.172 -9.830 4.861 1.00 92.94 70 ASN A N 1
ATOM 583 C CA . ASN A 1 70 ? 0.885 -9.651 6.280 1.00 92.94 70 ASN A CA 1
ATOM 584 C C . ASN A 1 70 ? -0.386 -8.816 6.465 1.00 92.94 70 ASN A C 1
ATOM 586 O O . ASN A 1 70 ? -0.406 -7.622 6.161 1.00 92.94 70 ASN A O 1
ATOM 590 N N . ALA A 1 71 ? -1.410 -9.457 7.024 1.00 93.00 71 ALA A N 1
ATOM 591 C CA . ALA A 1 71 ? -2.719 -8.879 7.305 1.00 93.00 71 ALA A CA 1
ATOM 592 C C . ALA A 1 71 ? -2.736 -7.899 8.497 1.00 93.00 71 ALA A C 1
ATOM 594 O O . ALA A 1 71 ? -3.734 -7.210 8.716 1.00 93.00 71 ALA A O 1
ATOM 595 N N . LYS A 1 72 ? -1.651 -7.804 9.281 1.00 94.56 72 LYS A N 1
ATOM 596 C CA . LYS A 1 72 ? -1.558 -6.895 10.431 1.00 94.56 72 LYS A CA 1
ATOM 597 C C . LYS A 1 72 ? -1.409 -5.444 9.969 1.00 94.56 72 LYS A C 1
ATOM 599 O O . LYS A 1 72 ? -0.401 -5.031 9.384 1.00 94.56 72 LYS A O 1
ATOM 604 N N . LEU A 1 73 ? -2.412 -4.638 10.287 1.00 94.12 73 LEU A N 1
ATOM 605 C CA . LEU A 1 73 ? -2.449 -3.210 10.010 1.00 94.12 73 LEU A CA 1
ATOM 606 C C . LEU A 1 73 ? -1.808 -2.427 11.159 1.00 94.12 73 LEU A C 1
ATOM 608 O O . LEU A 1 73 ? -1.943 -2.759 12.337 1.00 94.12 73 LEU A O 1
ATOM 612 N N . ARG A 1 74 ? -1.091 -1.357 10.805 1.00 93.19 74 ARG A N 1
ATOM 613 C CA . ARG A 1 74 ? -0.571 -0.403 11.794 1.00 93.19 74 ARG A CA 1
ATOM 614 C C . ARG A 1 74 ? -1.722 0.472 12.306 1.00 93.19 74 ARG A C 1
ATOM 616 O O . ARG A 1 74 ? -2.744 0.574 11.617 1.00 93.19 74 ARG A O 1
ATOM 623 N N . PRO A 1 75 ? -1.556 1.131 13.467 1.00 94.50 75 PRO A N 1
ATOM 624 C CA . PRO A 1 75 ? -2.442 2.216 13.856 1.00 94.50 75 PRO A CA 1
ATOM 625 C C . PRO A 1 75 ? -2.598 3.214 12.714 1.00 94.50 75 PRO A C 1
ATOM 627 O O . PRO A 1 75 ? -1.610 3.647 12.120 1.00 94.50 75 PRO A O 1
ATOM 630 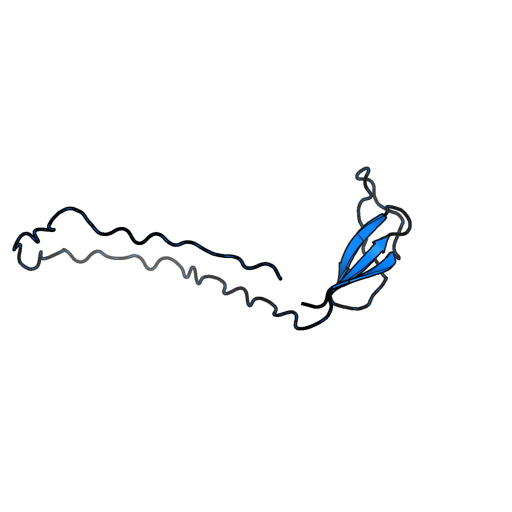N N . HIS A 1 76 ? -3.844 3.498 12.359 1.00 93.94 76 HIS A N 1
ATOM 631 C CA . HIS A 1 76 ? -4.193 4.358 11.241 1.00 93.94 76 HIS A CA 1
ATOM 632 C C . HIS A 1 76 ? -5.481 5.103 11.557 1.00 93.94 76 HIS A C 1
ATOM 634 O O . HIS A 1 76 ? -6.232 4.712 12.448 1.00 93.94 76 HIS A O 1
ATOM 640 N N . LYS A 1 77 ? -5.726 6.167 10.801 1.00 93.94 77 LYS A N 1
ATOM 641 C CA . LYS A 1 77 ? -6.957 6.945 10.896 1.00 93.94 77 LYS A CA 1
ATOM 642 C C . LYS A 1 77 ? -8.035 6.375 9.986 1.00 93.94 77 LYS A C 1
ATOM 644 O O . LYS A 1 77 ? -7.690 5.841 8.931 1.00 93.94 77 LYS A O 1
ATOM 649 N N . ASP A 1 78 ? -9.295 6.471 10.377 1.00 91.56 78 ASP A N 1
ATOM 650 C CA . ASP A 1 78 ? -10.454 6.091 9.569 1.00 91.56 78 ASP A CA 1
ATOM 651 C C . ASP A 1 78 ? -10.815 7.177 8.534 1.00 91.56 78 ASP A C 1
ATOM 653 O O . ASP A 1 78 ? -10.058 8.124 8.310 1.00 91.56 78 ASP A O 1
ATOM 657 N N . LYS A 1 79 ? -11.934 7.021 7.818 1.00 88.00 79 LYS A N 1
ATOM 658 C CA . LYS A 1 79 ? -12.383 8.017 6.827 1.00 88.00 79 LYS A CA 1
ATOM 659 C C . LYS A 1 79 ? -12.758 9.360 7.473 1.00 88.00 79 LYS A C 1
ATOM 661 O O . LYS A 1 79 ? -12.562 10.382 6.826 1.00 88.00 79 LYS A O 1
ATOM 666 N N . SER A 1 80 ? -13.211 9.344 8.723 1.00 89.19 80 SER A N 1
ATOM 667 C CA . SER A 1 80 ? -13.580 10.524 9.513 1.00 89.19 80 SER A CA 1
ATOM 668 C C . SER A 1 80 ? -12.367 11.252 10.111 1.00 89.19 80 SER A C 1
ATOM 670 O O . SER A 1 80 ? -12.479 12.408 10.495 1.00 89.19 80 SER A O 1
ATOM 672 N N . GLY A 1 81 ? -11.193 10.611 10.134 1.00 90.81 81 GLY A N 1
ATOM 673 C CA . GLY A 1 81 ? -9.949 11.173 10.667 1.00 90.81 81 GLY A CA 1
ATOM 674 C C . GLY A 1 81 ? -9.606 10.711 12.086 1.00 90.81 81 GLY A C 1
ATOM 675 O O . GLY A 1 81 ? -8.532 11.062 12.588 1.00 90.81 81 GLY A O 1
ATOM 676 N N . GLU A 1 82 ? -10.454 9.876 12.680 1.00 91.88 82 GLU A N 1
ATOM 677 C CA . GLU A 1 82 ? -10.309 9.334 14.025 1.00 91.88 82 GLU A CA 1
ATOM 678 C C . GLU A 1 82 ? -9.423 8.091 14.040 1.00 91.88 82 GLU A C 1
ATOM 680 O O . GLU A 1 82 ? -9.222 7.416 13.025 1.00 91.88 82 GLU A O 1
ATOM 685 N N . ASN A 1 83 ? -8.858 7.770 15.202 1.00 93.00 83 ASN A N 1
ATOM 686 C CA . ASN A 1 83 ? -8.018 6.586 15.344 1.00 93.00 83 ASN A CA 1
ATOM 687 C C . ASN A 1 83 ? -8.845 5.306 15.160 1.00 93.00 83 ASN A C 1
ATOM 689 O O . ASN A 1 83 ? -9.679 4.952 15.988 1.00 93.00 83 ASN A O 1
ATOM 693 N N . CYS A 1 84 ? -8.543 4.553 14.104 1.00 93.62 84 CYS A N 1
ATOM 694 C CA . CYS A 1 84 ? -9.198 3.285 13.829 1.00 93.62 84 CYS A CA 1
ATOM 695 C C . CYS A 1 84 ? -8.761 2.218 14.846 1.00 93.62 84 CYS A C 1
ATOM 697 O O . CYS A 1 84 ? -7.560 1.982 15.066 1.00 93.62 84 CYS A O 1
ATOM 699 N N . LEU A 1 85 ? -9.748 1.529 15.424 1.00 92.00 85 LEU A N 1
ATOM 700 C CA . LEU A 1 85 ? -9.554 0.388 16.325 1.00 92.00 85 LEU A CA 1
ATOM 701 C C . LEU A 1 85 ? -9.092 -0.871 15.572 1.00 92.00 85 LEU A C 1
ATOM 703 O O . LEU A 1 85 ? -8.453 -1.750 16.148 1.00 92.00 85 LEU A O 1
ATOM 707 N N . GLY A 1 86 ? -9.335 -0.929 14.260 1.00 92.12 86 GLY A N 1
ATOM 708 C CA . GLY A 1 86 ? -8.920 -2.033 13.406 1.00 92.12 86 GLY A CA 1
ATOM 709 C C . GLY A 1 86 ? -7.400 -2.202 13.338 1.00 92.12 86 GLY A C 1
ATOM 710 O O . GLY A 1 86 ? -6.652 -1.281 12.993 1.00 92.12 86 GLY A O 1
ATOM 711 N N . ARG A 1 87 ? -6.932 -3.416 13.642 1.00 94.12 87 ARG A N 1
ATOM 712 C CA . ARG A 1 87 ? -5.516 -3.832 13.547 1.00 94.12 87 ARG A CA 1
ATOM 713 C C . ARG A 1 87 ? -5.287 -4.981 12.566 1.00 94.12 87 ARG A C 1
ATOM 715 O O . ARG A 1 87 ? -4.144 -5.364 12.337 1.00 94.12 87 ARG A O 1
ATOM 722 N N . ILE A 1 88 ? -6.356 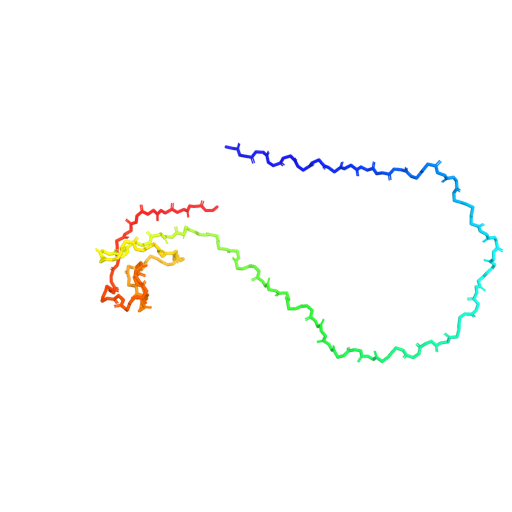-5.509 11.980 1.00 94.19 88 ILE A N 1
ATOM 723 C CA . ILE A 1 88 ? -6.339 -6.626 11.036 1.00 94.19 88 ILE A CA 1
ATOM 724 C C . ILE A 1 88 ? -7.105 -6.196 9.784 1.00 94.19 88 ILE A C 1
ATOM 726 O O . ILE A 1 88 ? -8.101 -5.469 9.869 1.00 94.19 88 ILE A O 1
ATOM 730 N N . GLY A 1 89 ? -6.601 -6.605 8.626 1.00 95.31 89 GLY A N 1
ATOM 731 C CA . GLY A 1 89 ? -7.285 -6.470 7.348 1.00 95.31 89 GLY A CA 1
ATOM 732 C C . GLY A 1 89 ? -7.409 -7.805 6.628 1.00 95.31 89 GLY A C 1
ATOM 733 O O . GLY A 1 89 ? -6.758 -8.779 7.000 1.00 95.31 89 GLY A O 1
ATOM 734 N N . HIS A 1 90 ? -8.226 -7.834 5.583 1.00 96.06 90 HIS A N 1
ATOM 735 C CA . HIS A 1 90 ? -8.322 -8.966 4.664 1.00 96.06 90 HIS A CA 1
ATOM 736 C C . HIS A 1 90 ? -7.672 -8.603 3.328 1.00 96.06 90 HIS A C 1
ATOM 738 O O . HIS A 1 90 ? -7.564 -7.424 2.986 1.00 96.06 90 HIS A O 1
ATOM 744 N N . LEU A 1 91 ? -7.177 -9.603 2.603 1.00 96.44 91 LEU A N 1
ATOM 745 C CA . LEU A 1 91 ? -6.580 -9.389 1.290 1.00 96.44 91 LEU A CA 1
ATOM 746 C C . LEU A 1 91 ? -7.689 -9.124 0.268 1.00 96.44 91 LEU A C 1
ATOM 748 O O . LEU A 1 91 ? -8.596 -9.939 0.135 1.00 96.44 91 LEU A O 1
ATOM 752 N N . VAL A 1 92 ? -7.595 -8.004 -0.443 1.00 96.38 92 VAL A N 1
ATOM 753 C CA . VAL A 1 92 ? -8.557 -7.620 -1.488 1.00 96.38 92 VAL A CA 1
ATOM 754 C C . VAL A 1 92 ? -7.990 -7.849 -2.876 1.00 96.38 92 VAL A C 1
ATOM 756 O O . VAL A 1 92 ? -8.708 -8.281 -3.767 1.00 96.38 92 VAL A O 1
ATOM 759 N N . ASP A 1 93 ? -6.713 -7.526 -3.070 1.00 94.25 93 ASP A N 1
ATOM 760 C CA . ASP A 1 93 ? -6.103 -7.564 -4.394 1.00 94.25 93 ASP A CA 1
ATOM 761 C C . ASP A 1 93 ? -4.602 -7.856 -4.306 1.00 94.25 93 ASP A C 1
ATOM 763 O O . ASP A 1 93 ? -3.947 -7.578 -3.288 1.00 94.25 93 ASP A O 1
ATOM 767 N N . THR A 1 94 ? -4.061 -8.403 -5.388 1.00 95.56 94 THR A N 1
ATOM 768 C CA . THR A 1 94 ? -2.641 -8.694 -5.568 1.00 95.56 94 THR A CA 1
ATOM 769 C C . THR A 1 94 ? -2.184 -8.197 -6.934 1.00 95.56 94 THR A C 1
ATOM 771 O O . THR A 1 94 ? -2.430 -8.798 -7.977 1.00 95.56 94 THR A O 1
ATOM 774 N N . TYR A 1 95 ? -1.464 -7.078 -6.933 1.00 90.12 95 TYR A N 1
ATOM 775 C CA . TYR A 1 95 ? -0.891 -6.539 -8.160 1.00 90.12 95 TYR A CA 1
ATOM 776 C C . TYR A 1 95 ? 0.471 -7.165 -8.430 1.00 90.12 95 TYR A C 1
ATOM 778 O O . TYR A 1 95 ? 1.371 -7.079 -7.596 1.00 90.12 95 TYR A O 1
ATOM 786 N N . HIS A 1 96 ? 0.626 -7.755 -9.609 1.00 83.31 96 HIS A N 1
ATOM 787 C CA . HIS A 1 96 ? 1.919 -8.167 -10.144 1.00 83.31 96 HIS A CA 1
ATOM 788 C C . HIS A 1 96 ? 2.463 -7.016 -11.007 1.00 83.31 96 HIS A C 1
ATOM 790 O O . HIS A 1 96 ? 1.722 -6.474 -11.828 1.00 83.31 96 HIS A O 1
ATOM 796 N N . ASN A 1 97 ? 3.708 -6.602 -10.748 1.00 65.44 97 ASN A N 1
ATOM 797 C CA . ASN A 1 97 ? 4.403 -5.533 -11.479 1.00 65.44 97 ASN A CA 1
ATOM 798 C C . ASN A 1 97 ? 5.163 -6.074 -12.688 1.00 65.44 97 ASN A C 1
ATOM 800 O O . ASN A 1 97 ? 5.676 -7.210 -12.579 1.00 65.44 97 ASN A O 1
#

Sequence (97 aa):
DRKCKSKFKVVFPKFQIEFSPIGPIETLPTHRSKSKNFLPKVEKARNNFGPTYIFECLYCGRKFKRIKYNAKLRPHKDKSGENCLGRIGHLVDTYHN

Solvent-accessible surface area (backbone atoms only — not comparable to full-atom values): 6780 Å² total; per-residue (Å²): 137,86,82,82,79,82,83,81,83,87,83,76,81,92,62,87,81,79,76,74,88,71,66,90,77,87,72,79,87,74,86,74,75,82,71,74,86,77,66,77,77,78,73,76,74,78,80,67,91,53,52,38,34,28,29,29,27,80,74,60,67,51,75,43,84,31,77,60,98,63,49,72,47,64,89,45,61,35,88,90,65,49,82,40,87,48,45,51,30,48,81,76,49,72,46,76,121

Nearest PDB structures (foldseek):
  8r3m-assembly1_J  TM=2.954E-01  e=2.169E+00  Mycolicibacterium smegmatis MC2 155
  2kfu-assembly1_A  TM=2.403E-01  e=5.826E+00  Mycobacterium tuberculosis